Protein AF-A0A527XLN1-F1 (afdb_monomer_lite)

Structure (mmCIF, N/CA/C/O backbone):
data_AF-A0A527XLN1-F1
#
_entry.id   AF-A0A527XLN1-F1
#
loop_
_atom_site.group_PDB
_atom_site.id
_atom_site.type_symbol
_atom_site.label_atom_id
_atom_site.label_alt_id
_atom_site.label_comp_id
_atom_site.label_asym_id
_atom_site.label_entity_id
_atom_site.label_seq_id
_atom_site.pdbx_PDB_ins_code
_atom_site.Cartn_x
_atom_site.Cartn_y
_atom_site.Cartn_z
_atom_site.occupancy
_atom_site.B_iso_or_equiv
_atom_site.auth_seq_id
_atom_site.auth_comp_id
_atom_site.auth_asym_id
_atom_site.auth_atom_id
_atom_site.pdbx_PDB_model_num
ATOM 1 N N . LEU A 1 1 ? 14.201 7.443 -22.803 1.00 75.12 1 LEU A N 1
ATOM 2 C CA . LEU A 1 1 ? 13.267 7.163 -21.684 1.00 75.12 1 LEU A CA 1
ATOM 3 C C . LEU A 1 1 ? 11.999 6.439 -22.146 1.00 75.12 1 LEU A C 1
ATOM 5 O O . LEU A 1 1 ? 11.753 5.348 -21.654 1.00 75.12 1 LEU A O 1
ATOM 9 N N . MET A 1 2 ? 11.243 6.981 -23.111 1.00 87.81 2 MET A N 1
ATOM 10 C CA . MET A 1 2 ? 9.994 6.361 -23.596 1.00 87.81 2 MET A CA 1
ATOM 11 C C . MET A 1 2 ? 10.172 4.927 -24.125 1.00 87.81 2 MET A C 1
ATOM 13 O O . MET A 1 2 ? 9.403 4.051 -23.755 1.00 87.81 2 MET A O 1
ATOM 17 N N . ALA A 1 3 ? 11.227 4.656 -24.903 1.00 89.12 3 ALA A N 1
ATOM 18 C CA . ALA A 1 3 ? 11.498 3.309 -25.419 1.00 89.12 3 ALA A CA 1
ATOM 19 C C . ALA A 1 3 ? 11.715 2.261 -24.306 1.00 89.12 3 ALA A C 1
ATOM 21 O O . ALA A 1 3 ? 11.170 1.167 -24.384 1.00 89.12 3 ALA A O 1
ATOM 22 N N . LEU A 1 4 ? 12.436 2.621 -23.235 1.00 89.69 4 LEU A N 1
ATOM 23 C CA . LEU A 1 4 ? 12.693 1.744 -22.084 1.00 89.69 4 LEU A CA 1
ATOM 24 C C . LEU A 1 4 ? 11.404 1.424 -21.307 1.00 89.69 4 LEU A C 1
ATOM 26 O O . LEU A 1 4 ? 11.219 0.308 -20.826 1.00 89.69 4 LEU A O 1
ATOM 30 N N . LEU A 1 5 ? 10.513 2.410 -21.167 1.00 91.12 5 LEU A N 1
ATOM 31 C CA . LEU A 1 5 ? 9.206 2.207 -20.540 1.00 91.12 5 LEU A CA 1
ATOM 32 C C . LEU A 1 5 ? 8.329 1.286 -21.387 1.00 91.12 5 LEU A C 1
ATOM 34 O O . LEU A 1 5 ? 7.712 0.372 -20.843 1.00 91.12 5 LEU A O 1
ATOM 38 N N . GLU A 1 6 ? 8.313 1.494 -22.702 1.00 92.88 6 GLU A N 1
ATOM 39 C CA . GLU A 1 6 ? 7.501 0.695 -23.617 1.00 92.88 6 GLU A CA 1
ATOM 40 C C . GLU A 1 6 ? 7.995 -0.756 -23.696 1.00 92.88 6 GLU A C 1
ATOM 42 O O . GLU A 1 6 ? 7.192 -1.686 -23.665 1.00 92.88 6 GLU A O 1
ATOM 47 N N . GLU A 1 7 ? 9.312 -0.974 -23.700 1.00 93.88 7 GLU A N 1
ATOM 48 C CA . GLU A 1 7 ? 9.916 -2.307 -23.624 1.00 93.88 7 GLU A CA 1
ATOM 49 C C . GLU A 1 7 ? 9.538 -3.026 -22.321 1.00 93.88 7 GLU A C 1
ATOM 51 O O . GLU A 1 7 ? 9.061 -4.164 -22.348 1.00 93.88 7 GLU A O 1
ATOM 56 N N . ARG A 1 8 ? 9.672 -2.350 -21.170 1.00 92.50 8 ARG A N 1
ATOM 57 C CA . ARG A 1 8 ? 9.264 -2.917 -19.876 1.00 92.50 8 ARG A CA 1
ATOM 58 C C . ARG A 1 8 ? 7.779 -3.244 -19.850 1.00 92.50 8 ARG A C 1
ATOM 60 O O . ARG A 1 8 ? 7.406 -4.312 -19.374 1.00 92.50 8 ARG A O 1
ATOM 67 N N . LYS A 1 9 ? 6.936 -2.354 -20.371 1.00 90.62 9 LYS A N 1
ATOM 68 C CA . LYS A 1 9 ? 5.492 -2.572 -20.454 1.00 90.62 9 LYS A CA 1
ATOM 69 C C . LYS A 1 9 ? 5.172 -3.794 -21.311 1.00 90.62 9 LYS A C 1
ATOM 71 O O . LYS A 1 9 ? 4.413 -4.641 -20.853 1.00 90.62 9 LYS A O 1
ATOM 76 N N . ARG A 1 10 ? 5.793 -3.930 -22.491 1.00 93.31 10 ARG A N 1
ATOM 77 C CA . ARG A 1 10 ? 5.643 -5.109 -23.361 1.00 93.31 10 ARG A CA 1
ATOM 78 C C . ARG A 1 10 ? 6.051 -6.393 -22.651 1.00 93.31 10 ARG A C 1
ATOM 80 O O . ARG A 1 10 ? 5.302 -7.360 -22.708 1.00 93.31 10 ARG A O 1
ATOM 87 N N . ARG A 1 11 ? 7.185 -6.396 -21.944 1.00 95.12 11 ARG A N 1
ATOM 88 C CA . ARG A 1 11 ? 7.648 -7.569 -21.189 1.00 95.12 11 ARG A CA 1
ATOM 89 C C . ARG A 1 11 ? 6.662 -7.968 -20.087 1.00 95.12 11 ARG A C 1
ATOM 91 O O . ARG A 1 11 ? 6.215 -9.106 -20.060 1.00 95.12 11 ARG A O 1
ATOM 98 N N . LEU A 1 12 ? 6.251 -7.021 -19.242 1.00 93.25 12 LEU A N 1
ATOM 99 C CA . LEU A 1 12 ? 5.288 -7.281 -18.160 1.00 93.25 12 LEU A CA 1
ATOM 100 C C . LEU A 1 12 ? 3.905 -7.689 -18.700 1.00 93.25 12 LEU A C 1
ATOM 102 O O . LEU A 1 12 ? 3.190 -8.470 -18.075 1.00 93.25 12 LEU A O 1
ATOM 106 N N . GLN A 1 13 ? 3.523 -7.173 -19.869 1.00 93.12 13 GLN A N 1
ATOM 107 C CA . GLN A 1 13 ? 2.298 -7.570 -20.553 1.00 93.12 13 GLN A CA 1
ATOM 108 C C . GLN A 1 13 ? 2.400 -8.988 -21.127 1.00 93.12 13 GLN A C 1
ATOM 110 O O . GLN A 1 13 ? 1.443 -9.745 -20.997 1.00 93.12 13 GLN A O 1
ATOM 115 N N . ALA A 1 14 ? 3.550 -9.370 -21.691 1.00 94.50 14 ALA A N 1
ATOM 116 C CA . ALA A 1 14 ? 3.819 -10.733 -22.154 1.00 94.50 14 ALA A CA 1
ATOM 117 C C . ALA A 1 14 ? 3.848 -11.749 -20.997 1.00 94.50 14 ALA A C 1
ATOM 119 O O . ALA A 1 14 ? 3.390 -12.873 -21.160 1.00 94.50 14 ALA A O 1
ATOM 120 N N . GLU A 1 15 ? 4.294 -11.337 -19.807 1.00 94.12 15 GLU A N 1
ATOM 121 C CA . GLU A 1 15 ? 4.171 -12.115 -18.563 1.00 94.12 15 GLU A CA 1
ATOM 122 C C . GLU A 1 15 ? 2.711 -12.226 -18.057 1.00 94.12 15 GLU A C 1
ATOM 124 O O . GLU A 1 15 ? 2.447 -12.853 -17.030 1.00 94.12 15 GLU A O 1
ATOM 129 N N . GLY A 1 16 ? 1.742 -11.591 -18.728 1.00 93.19 16 GLY A N 1
ATOM 130 C CA . GLY A 1 16 ? 0.329 -11.616 -18.343 1.00 93.19 16 GLY A CA 1
ATOM 131 C C . GLY A 1 16 ? 0.030 -10.847 -17.052 1.00 93.19 16 GLY A C 1
ATOM 132 O O . GLY A 1 16 ? -1.028 -11.022 -16.443 1.00 93.19 16 GLY A O 1
ATOM 133 N N . LEU A 1 17 ? 0.940 -9.981 -16.587 1.00 90.62 17 LEU A N 1
ATOM 134 C CA . LEU A 1 17 ? 0.765 -9.239 -15.331 1.00 90.62 17 LEU A CA 1
ATOM 135 C C . LEU A 1 17 ? -0.366 -8.207 -15.383 1.00 90.62 17 LEU A C 1
ATOM 137 O O . LEU A 1 17 ? -0.923 -7.846 -14.345 1.00 90.62 17 LEU A O 1
ATOM 141 N N . PHE A 1 18 ? -0.733 -7.769 -16.585 1.00 90.69 18 PHE A N 1
ATOM 142 C CA . PHE A 1 18 ? -1.796 -6.791 -16.817 1.00 90.69 18 PHE A CA 1
ATOM 143 C C . PHE A 1 18 ? -3.087 -7.396 -17.369 1.00 90.69 18 PHE A C 1
ATOM 145 O O . PHE A 1 18 ? -3.997 -6.647 -17.719 1.00 90.69 18 PHE A O 1
ATOM 152 N N . ASP A 1 19 ? -3.180 -8.724 -17.441 1.00 93.50 19 ASP A N 1
ATOM 153 C CA . ASP A 1 19 ? -4.362 -9.396 -17.968 1.00 93.50 19 ASP A CA 1
ATOM 154 C C . ASP A 1 19 ? -5.607 -9.068 -17.121 1.00 93.50 19 ASP A C 1
ATOM 156 O O . ASP A 1 19 ? -5.596 -9.158 -15.886 1.00 93.50 19 ASP A O 1
ATOM 160 N N . ALA A 1 20 ? -6.691 -8.666 -17.788 1.00 91.75 20 ALA A N 1
ATOM 161 C CA . ALA A 1 20 ? -7.947 -8.314 -17.139 1.00 91.75 20 ALA A CA 1
ATOM 162 C C . ALA A 1 20 ? -8.570 -9.504 -16.388 1.00 91.75 20 ALA A C 1
ATOM 164 O O . ALA A 1 20 ? -9.195 -9.295 -15.350 1.00 91.75 20 ALA A O 1
ATOM 165 N N . SER A 1 21 ? -8.339 -10.741 -16.843 1.00 93.19 21 SER A N 1
ATOM 166 C CA . SER A 1 21 ? -8.789 -11.969 -16.172 1.00 93.19 21 SER A CA 1
ATOM 167 C C . SER A 1 21 ? -8.210 -12.137 -14.764 1.00 93.19 21 SER A C 1
ATOM 169 O O . SER A 1 21 ? -8.823 -12.786 -13.918 1.00 93.19 21 SER A O 1
ATOM 171 N N . ARG A 1 22 ? -7.062 -11.512 -14.464 1.00 90.81 22 ARG A N 1
ATOM 172 C CA . ARG A 1 22 ? -6.446 -11.539 -13.127 1.00 90.81 22 ARG A CA 1
ATOM 173 C C . ARG A 1 22 ? -7.052 -10.520 -12.166 1.00 90.81 22 ARG A C 1
ATOM 175 O O . ARG A 1 22 ? -6.745 -10.540 -10.971 1.00 90.81 22 ARG A O 1
ATOM 182 N N . LYS A 1 23 ? -7.880 -9.594 -12.658 1.00 90.94 23 LYS A N 1
ATOM 183 C CA . LYS A 1 23 ? -8.542 -8.598 -11.814 1.00 90.94 23 LYS A CA 1
ATOM 184 C C . LYS A 1 23 ? -9.665 -9.265 -11.029 1.00 90.94 23 LYS A C 1
ATOM 186 O O . LYS A 1 23 ? -10.535 -9.930 -11.578 1.00 90.94 23 LYS A O 1
ATOM 191 N N . ARG A 1 24 ? -9.666 -9.040 -9.718 1.00 90.19 24 ARG A N 1
ATOM 192 C CA . ARG A 1 24 ? -10.738 -9.476 -8.820 1.00 90.19 24 ARG A CA 1
ATOM 193 C C . ARG A 1 24 ? -11.749 -8.344 -8.678 1.00 90.19 24 ARG A C 1
ATOM 195 O O . ARG A 1 24 ? -11.354 -7.184 -8.552 1.00 90.19 24 ARG A O 1
ATOM 202 N N . ARG A 1 25 ? -13.046 -8.670 -8.686 1.00 90.94 25 ARG A N 1
ATOM 203 C CA . ARG A 1 25 ? -14.094 -7.686 -8.375 1.00 90.94 25 ARG A CA 1
ATOM 204 C C . ARG A 1 25 ? -13.892 -7.184 -6.950 1.00 90.94 25 ARG A C 1
ATOM 206 O O . ARG A 1 25 ? -13.696 -7.979 -6.033 1.00 90.94 25 ARG A O 1
ATOM 213 N N . LEU A 1 26 ? -13.940 -5.869 -6.787 1.00 87.81 26 LEU A N 1
ATOM 214 C CA . LEU A 1 26 ? -13.915 -5.254 -5.469 1.00 87.81 26 LEU A CA 1
ATOM 215 C C . LEU A 1 26 ? -15.247 -5.517 -4.750 1.00 87.81 26 LEU A C 1
ATOM 217 O O . LEU A 1 26 ? -16.285 -5.621 -5.417 1.00 87.81 26 LEU A O 1
ATOM 221 N N . PRO A 1 27 ? -15.235 -5.627 -3.410 1.00 88.31 27 PRO A N 1
ATOM 222 C CA . PRO A 1 27 ? -16.469 -5.671 -2.642 1.00 88.31 27 PRO A CA 1
ATOM 223 C C . PRO A 1 27 ? -17.276 -4.395 -2.896 1.00 88.31 27 PRO A C 1
ATOM 225 O O . PRO A 1 27 ? -16.709 -3.313 -3.034 1.00 88.31 27 PRO A O 1
ATOM 228 N N . PHE A 1 28 ? -18.603 -4.527 -2.936 1.00 88.19 28 PHE A N 1
ATOM 229 C CA . PHE A 1 28 ? -19.505 -3.395 -3.166 1.00 88.19 28 PHE A CA 1
ATOM 230 C C . PHE A 1 28 ? -19.323 -2.290 -2.117 1.00 88.19 28 PHE A C 1
ATOM 232 O O . PHE A 1 28 ? -19.325 -1.111 -2.455 1.00 88.19 28 PHE A O 1
ATOM 239 N N . MET A 1 29 ? -19.120 -2.680 -0.854 1.00 87.88 29 MET A N 1
ATOM 240 C CA . MET A 1 29 ? -18.943 -1.757 0.261 1.00 87.88 29 MET A CA 1
ATOM 241 C C . MET A 1 29 ? -17.819 -2.254 1.181 1.00 87.88 29 MET A C 1
ATOM 243 O O . MET A 1 29 ? -18.049 -3.142 2.008 1.00 87.88 29 MET A O 1
ATOM 247 N N . PRO A 1 30 ? -16.582 -1.751 1.021 1.00 88.19 30 PRO A N 1
ATOM 248 C CA . PRO A 1 30 ? -15.486 -2.114 1.909 1.00 88.19 30 PRO A CA 1
ATOM 249 C C . PRO A 1 30 ? -15.727 -1.526 3.303 1.00 88.19 30 PRO A C 1
ATOM 251 O O . PRO A 1 30 ? -16.136 -0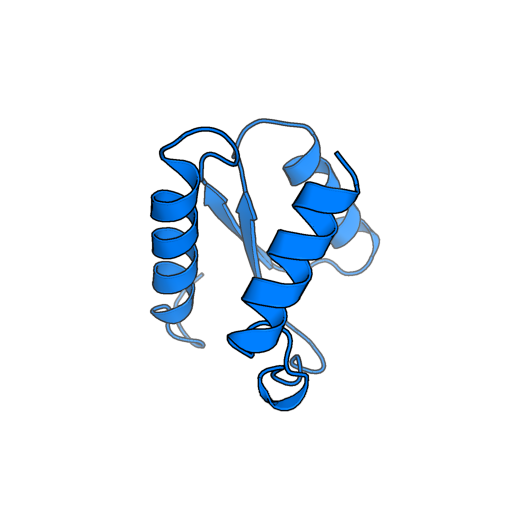.377 3.428 1.00 88.19 30 PRO A O 1
ATOM 254 N N . LYS A 1 31 ? -15.453 -2.306 4.353 1.00 87.88 31 LYS A N 1
ATOM 255 C CA . LYS A 1 31 ? -15.477 -1.829 5.752 1.00 87.88 31 LYS A CA 1
ATOM 256 C C . LYS A 1 31 ? -14.109 -1.330 6.223 1.00 87.88 31 LYS A C 1
ATOM 258 O O . LYS A 1 31 ? -14.020 -0.518 7.139 1.00 87.88 31 LYS A O 1
ATOM 263 N N . VAL A 1 32 ? -13.052 -1.835 5.590 1.00 90.38 32 VAL A N 1
ATOM 264 C CA . VAL A 1 32 ? -11.654 -1.608 5.955 1.00 90.38 32 VAL A CA 1
ATOM 265 C C . VAL A 1 32 ? -10.842 -1.437 4.682 1.00 90.38 32 VAL A C 1
ATOM 267 O O . VAL A 1 32 ? -11.069 -2.150 3.701 1.00 90.38 32 VAL A O 1
ATOM 270 N N . ILE A 1 33 ? -9.893 -0.506 4.699 1.00 91.31 33 ILE A N 1
ATOM 271 C CA . ILE A 1 33 ? -8.935 -0.290 3.615 1.00 91.31 33 ILE A CA 1
ATOM 272 C C . ILE A 1 33 ? -7.525 -0.508 4.166 1.00 91.31 33 ILE A C 1
ATOM 274 O O . ILE A 1 33 ? -7.095 0.189 5.081 1.00 91.31 33 ILE A O 1
ATOM 278 N N . GLY A 1 34 ? -6.799 -1.467 3.592 1.00 92.75 34 GLY A N 1
ATOM 279 C CA . GLY A 1 34 ? -5.368 -1.647 3.832 1.00 92.75 34 GLY A CA 1
ATOM 280 C C . GLY A 1 34 ? -4.546 -0.732 2.925 1.00 92.75 34 GLY A C 1
ATOM 281 O O . GLY A 1 34 ? -4.767 -0.691 1.714 1.00 92.75 34 GLY A O 1
ATOM 282 N N . VAL A 1 35 ? -3.596 0.001 3.498 1.00 94.12 35 VAL A N 1
ATOM 283 C CA . VAL A 1 35 ? -2.729 0.947 2.791 1.00 94.12 35 VAL A CA 1
ATOM 284 C C . VAL A 1 35 ? -1.273 0.576 3.042 1.00 94.12 35 VAL A C 1
ATOM 286 O O . VAL A 1 35 ? -0.786 0.641 4.167 1.00 94.12 35 VAL A O 1
ATOM 289 N N . VAL A 1 36 ? -0.563 0.216 1.974 1.00 94.94 36 VAL A N 1
ATOM 290 C CA . VAL A 1 36 ? 0.888 -0.009 1.981 1.00 94.94 36 VAL A CA 1
ATOM 291 C C . VAL A 1 36 ? 1.563 1.275 1.503 1.00 94.94 36 VAL A C 1
ATOM 293 O O . VAL A 1 36 ? 1.437 1.640 0.335 1.00 94.94 36 VAL A O 1
ATOM 296 N N . THR A 1 37 ? 2.234 2.000 2.395 1.00 93.56 37 THR A N 1
ATOM 297 C CA . THR A 1 37 ? 2.863 3.292 2.064 1.00 93.56 37 THR A CA 1
ATOM 298 C C . THR A 1 37 ? 3.961 3.651 3.061 1.00 93.56 37 THR A C 1
ATOM 300 O O . THR A 1 37 ? 4.068 3.045 4.123 1.00 93.56 37 THR A O 1
ATOM 303 N N . SER A 1 38 ? 4.757 4.675 2.751 1.00 90.06 38 SER A N 1
ATOM 304 C CA . SER A 1 38 ? 5.630 5.304 3.743 1.00 90.06 38 SER A CA 1
ATOM 305 C C . SER A 1 38 ? 4.799 5.918 4.879 1.00 90.06 38 SER A C 1
ATOM 307 O O . SER A 1 38 ? 3.821 6.618 4.588 1.00 90.06 38 SER A O 1
ATOM 309 N N . PRO A 1 39 ? 5.186 5.723 6.156 1.00 79.56 39 PRO A N 1
ATOM 310 C CA . PRO A 1 39 ? 4.532 6.379 7.289 1.00 79.56 39 PRO A CA 1
ATOM 311 C C . PRO A 1 39 ? 4.821 7.887 7.334 1.00 79.56 39 PRO A C 1
ATOM 313 O O . PRO A 1 39 ? 4.141 8.634 8.034 1.00 79.56 39 PRO A O 1
ATOM 316 N N . THR A 1 40 ? 5.832 8.347 6.594 1.00 77.69 40 THR A N 1
ATOM 317 C CA . THR A 1 40 ? 6.225 9.752 6.511 1.00 77.69 40 THR A CA 1
ATOM 318 C C . THR A 1 40 ? 5.788 10.349 5.174 1.00 77.69 40 THR A C 1
ATOM 320 O O . THR A 1 40 ? 6.013 9.763 4.113 1.00 77.69 40 THR A O 1
ATOM 323 N N . GLY A 1 41 ? 5.161 11.529 5.221 1.00 73.50 41 GLY A N 1
ATOM 324 C CA . GLY A 1 41 ? 4.827 12.326 4.035 1.00 73.50 41 GLY A CA 1
ATOM 325 C C . GLY A 1 41 ? 3.378 12.815 3.970 1.00 73.50 41 GLY A C 1
ATOM 326 O O . GLY A 1 41 ? 2.534 12.461 4.794 1.00 73.50 41 GLY A O 1
ATOM 327 N N . SER A 1 42 ? 3.096 13.650 2.967 1.00 83.19 42 SER A N 1
ATOM 328 C CA . SER A 1 42 ? 1.753 14.175 2.685 1.00 83.19 42 SER A CA 1
ATOM 329 C C . SER A 1 42 ? 0.802 13.095 2.178 1.00 83.19 42 SER A C 1
ATOM 331 O O . SER A 1 42 ? -0.365 13.118 2.532 1.00 83.19 42 SER A O 1
ATOM 333 N N . VAL A 1 43 ? 1.297 12.097 1.441 1.00 87.56 43 VAL A N 1
ATOM 334 C CA . VAL A 1 43 ? 0.450 11.104 0.758 1.00 87.56 43 VAL A CA 1
ATOM 335 C C . VAL A 1 43 ? -0.462 10.342 1.721 1.00 87.56 43 VAL A C 1
ATOM 337 O O . VAL A 1 43 ? -1.659 10.240 1.469 1.00 87.56 43 VAL A O 1
ATOM 340 N N . ILE A 1 44 ? 0.058 9.834 2.844 1.00 89.12 44 ILE A N 1
ATOM 341 C CA . ILE A 1 44 ? -0.787 9.125 3.818 1.00 89.12 44 ILE A CA 1
ATOM 342 C C . ILE A 1 44 ? -1.806 10.063 4.470 1.00 89.12 44 ILE A C 1
ATOM 344 O O . ILE A 1 44 ? -2.953 9.673 4.684 1.00 89.12 44 ILE A O 1
ATOM 348 N N . ARG A 1 45 ? -1.429 11.325 4.713 1.00 89.25 45 ARG A N 1
ATOM 349 C CA . ARG A 1 45 ? -2.359 12.342 5.213 1.00 89.25 45 ARG A CA 1
ATOM 350 C C . ARG A 1 45 ? -3.445 12.610 4.178 1.00 89.25 45 ARG A C 1
ATOM 352 O O . ARG A 1 45 ? -4.608 12.623 4.553 1.00 89.25 45 ARG A O 1
ATOM 359 N N . ASP A 1 46 ? -3.100 12.754 2.906 1.00 90.88 46 ASP A N 1
ATOM 360 C CA . ASP A 1 46 ? -4.053 12.995 1.823 1.00 90.88 46 ASP A CA 1
ATOM 361 C C . ASP A 1 46 ? -5.028 11.825 1.666 1.00 90.88 46 ASP A C 1
ATOM 363 O O . ASP A 1 46 ? -6.226 12.043 1.493 1.00 90.88 46 ASP A O 1
ATOM 367 N N . ILE A 1 47 ? -4.541 10.584 1.781 1.00 91.00 47 ILE A N 1
ATOM 368 C CA . ILE A 1 47 ? -5.381 9.379 1.785 1.00 91.00 47 ILE A CA 1
ATOM 369 C C . ILE A 1 47 ? -6.375 9.436 2.949 1.00 91.00 47 ILE A C 1
ATOM 371 O O . ILE A 1 47 ? -7.580 9.320 2.724 1.00 91.00 47 ILE A O 1
ATOM 375 N N . ILE A 1 48 ? -5.893 9.668 4.174 1.00 90.12 48 ILE A N 1
ATOM 376 C CA . ILE A 1 48 ? -6.742 9.724 5.372 1.00 90.12 48 ILE A CA 1
ATOM 377 C C . ILE A 1 48 ? -7.771 10.856 5.259 1.00 90.12 48 ILE A C 1
ATOM 379 O O . ILE A 1 48 ? -8.952 10.628 5.515 1.00 90.12 48 ILE A O 1
ATOM 383 N N . HIS A 1 49 ? -7.360 12.055 4.834 1.00 92.50 49 HIS A N 1
ATOM 384 C CA . HIS A 1 49 ? -8.264 13.196 4.669 1.00 92.50 49 HIS A CA 1
ATOM 385 C C . HIS A 1 49 ? -9.335 12.915 3.611 1.00 92.50 49 HIS A C 1
ATOM 387 O O . HIS A 1 49 ? -10.510 13.152 3.872 1.00 92.50 49 HIS A O 1
ATOM 393 N N . ARG A 1 50 ? -8.970 12.352 2.450 1.00 93.38 50 ARG A N 1
ATOM 394 C CA . ARG A 1 50 ? -9.934 12.027 1.384 1.00 93.38 50 ARG A CA 1
ATOM 395 C C . ARG A 1 50 ? -10.916 10.934 1.788 1.00 93.38 50 ARG A C 1
ATOM 397 O O . ARG A 1 50 ? -12.087 11.026 1.433 1.00 93.38 50 ARG A O 1
ATOM 404 N N . ILE A 1 51 ? -10.454 9.905 2.501 1.00 92.31 51 ILE A N 1
ATOM 405 C CA . ILE A 1 51 ? -11.335 8.849 3.019 1.00 92.31 51 ILE A CA 1
ATOM 406 C C . ILE A 1 51 ? -12.302 9.454 4.037 1.00 92.31 51 ILE A C 1
ATOM 408 O O . ILE A 1 51 ? -13.505 9.266 3.909 1.00 92.31 51 ILE A O 1
ATOM 412 N N . LYS A 1 52 ? -11.799 10.249 4.988 1.00 91.56 52 LYS A N 1
ATOM 413 C CA . LYS A 1 52 ? -12.627 10.917 6.000 1.00 91.56 52 LYS A CA 1
ATOM 414 C C . LYS A 1 52 ? -13.670 11.861 5.392 1.00 91.56 52 LYS A C 1
ATOM 416 O O . LYS A 1 52 ? -14.778 11.928 5.903 1.00 91.56 52 LYS A O 1
ATOM 421 N N . ASP A 1 53 ? -13.324 12.580 4.330 1.00 95.38 53 ASP A N 1
ATOM 422 C CA . ASP A 1 53 ? -14.218 13.549 3.687 1.00 95.38 53 ASP A CA 1
ATOM 423 C C . ASP A 1 53 ? -15.304 12.879 2.827 1.00 95.38 53 ASP A C 1
ATOM 425 O O . ASP A 1 53 ? -16.458 13.293 2.834 1.00 95.38 53 ASP A O 1
ATOM 429 N N . ARG A 1 54 ? -14.958 11.805 2.104 1.00 91.12 54 ARG A N 1
ATOM 430 C CA . ARG A 1 54 ? -15.891 11.146 1.175 1.00 91.12 54 ARG A CA 1
ATOM 431 C C . ARG A 1 54 ? -16.724 10.054 1.826 1.00 91.12 54 ARG A C 1
ATOM 433 O O . ARG A 1 54 ? -17.934 10.002 1.632 1.00 91.12 54 ARG A O 1
ATOM 440 N N . PHE A 1 55 ? -16.062 9.128 2.512 1.00 89.50 55 PHE A N 1
ATOM 441 C CA . PHE A 1 55 ? -16.705 7.974 3.124 1.00 89.50 55 PHE A CA 1
ATOM 442 C C . PHE A 1 55 ? -15.812 7.429 4.249 1.00 89.50 55 PHE A C 1
ATOM 444 O O . PHE A 1 55 ? -14.907 6.631 3.975 1.00 89.50 55 PHE A O 1
ATOM 451 N N . PRO A 1 56 ? -16.018 7.889 5.500 1.00 90.81 56 PRO A N 1
ATOM 452 C CA . PRO A 1 56 ? -15.196 7.489 6.634 1.00 90.81 56 PRO A CA 1
ATOM 453 C C . PRO A 1 56 ? -15.172 5.969 6.801 1.00 90.81 56 PRO A C 1
ATOM 455 O O . PRO A 1 56 ? -16.192 5.343 7.083 1.00 90.81 56 PRO A O 1
ATOM 458 N N . LEU A 1 57 ? -13.989 5.382 6.643 1.00 91.38 57 LEU A N 1
ATOM 459 C CA . LEU A 1 57 ? -13.740 3.952 6.789 1.00 91.38 57 LEU A CA 1
ATOM 460 C C . LEU A 1 57 ? -12.512 3.712 7.653 1.00 91.38 57 LEU A C 1
ATOM 462 O O . LEU A 1 57 ? -11.639 4.576 7.762 1.00 91.38 57 LEU A O 1
ATOM 466 N N . HIS A 1 58 ? -12.431 2.516 8.235 1.00 91.62 58 HIS A N 1
ATOM 467 C CA . HIS A 1 58 ? -11.244 2.114 8.971 1.00 91.62 58 HIS A CA 1
ATOM 468 C C . HIS A 1 58 ? -10.066 1.917 8.008 1.00 91.62 58 HIS A C 1
ATOM 470 O O . HIS A 1 58 ? -10.203 1.267 6.967 1.00 91.62 58 HIS A O 1
ATOM 476 N N . VAL A 1 59 ? -8.904 2.468 8.358 1.00 92.06 59 VAL A N 1
ATOM 477 C CA . VAL A 1 59 ? -7.690 2.405 7.540 1.00 92.06 59 VAL A CA 1
ATOM 478 C C . VAL A 1 59 ? -6.589 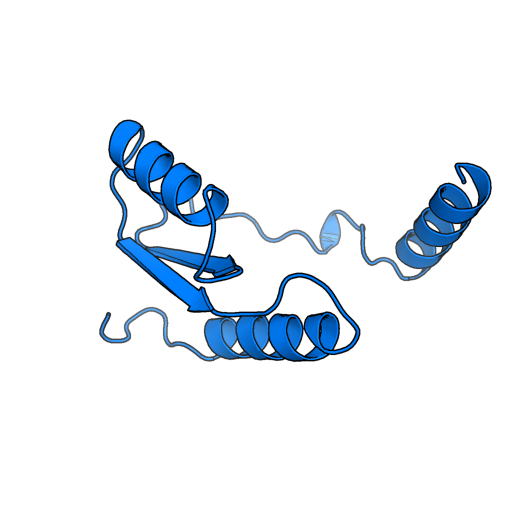1.706 8.321 1.00 92.06 59 VAL A C 1
ATOM 480 O O . VAL A 1 59 ? -6.150 2.203 9.353 1.00 92.06 59 VAL A O 1
ATOM 483 N N . LEU A 1 60 ? -6.110 0.586 7.784 1.00 92.44 60 LEU A N 1
ATOM 484 C CA . LEU A 1 60 ? -4.937 -0.118 8.288 1.00 92.44 60 LEU A CA 1
ATOM 485 C C . LEU A 1 60 ? -3.717 0.304 7.480 1.00 92.44 60 LEU A C 1
ATOM 487 O O . LEU A 1 60 ? -3.712 0.171 6.257 1.00 92.44 60 LEU A O 1
ATOM 491 N N . VAL A 1 61 ? -2.675 0.795 8.145 1.00 92.38 61 VAL A N 1
ATOM 492 C CA . VAL A 1 61 ? -1.446 1.233 7.474 1.00 92.38 61 VAL A CA 1
ATOM 493 C C . VAL A 1 61 ? -0.334 0.228 7.730 1.00 92.38 61 VAL A C 1
ATOM 495 O O . VAL A 1 61 ? 0.049 0.005 8.875 1.00 92.38 61 VAL A O 1
ATOM 498 N N . TRP A 1 62 ? 0.222 -0.329 6.655 1.00 94.44 62 TRP A N 1
ATOM 499 C CA . TRP A 1 62 ? 1.454 -1.109 6.703 1.00 94.44 62 TRP A CA 1
ATOM 500 C C . TRP A 1 62 ? 2.619 -0.240 6.208 1.00 94.44 62 TRP A C 1
ATOM 502 O O . TRP A 1 62 ? 2.696 0.052 5.008 1.00 94.44 62 TRP A O 1
ATOM 512 N N . PRO A 1 63 ? 3.520 0.207 7.101 1.00 93.31 63 PRO A N 1
ATOM 513 C CA . PRO A 1 63 ? 4.600 1.107 6.729 1.00 93.31 63 PRO A CA 1
ATOM 514 C C . PRO A 1 63 ? 5.664 0.382 5.898 1.00 93.31 63 PRO A C 1
ATOM 516 O O . PRO A 1 63 ? 6.187 -0.650 6.317 1.00 93.31 63 PRO A O 1
ATOM 519 N N . VAL A 1 64 ? 6.014 0.939 4.738 1.00 94.56 64 VAL A N 1
ATOM 520 C CA . VAL A 1 64 ? 7.099 0.441 3.873 1.00 94.56 64 VAL A CA 1
ATOM 521 C C . VAL A 1 64 ? 7.882 1.587 3.244 1.00 94.56 64 VAL A C 1
ATOM 523 O O . VAL A 1 64 ? 7.368 2.693 3.064 1.00 94.56 64 VAL A O 1
ATOM 526 N N . ARG A 1 65 ? 9.116 1.321 2.819 1.00 92.19 65 ARG A N 1
ATOM 527 C CA . ARG A 1 65 ? 9.868 2.237 1.957 1.00 92.19 65 ARG A CA 1
ATOM 528 C C . ARG A 1 65 ? 9.348 2.153 0.531 1.00 92.19 65 ARG A C 1
ATOM 530 O O . ARG A 1 65 ? 9.379 1.097 -0.096 1.00 92.19 65 ARG A O 1
ATOM 537 N N . VAL A 1 66 ? 8.943 3.293 -0.018 1.00 90.31 66 VAL A N 1
ATOM 538 C CA . VAL A 1 66 ? 8.392 3.402 -1.382 1.00 90.31 66 VAL A CA 1
ATOM 539 C C . VAL A 1 66 ? 9.451 3.677 -2.458 1.00 90.31 66 VAL A C 1
ATOM 541 O O . VAL A 1 66 ? 9.121 3.763 -3.636 1.00 90.31 66 VAL A O 1
ATOM 544 N N . GLN A 1 67 ? 10.719 3.812 -2.059 1.00 90.88 67 GLN A N 1
ATOM 545 C CA . GLN A 1 67 ? 11.857 4.009 -2.953 1.00 90.88 67 GLN A CA 1
ATOM 546 C C . GLN A 1 67 ? 13.127 3.329 -2.423 1.00 90.88 67 GLN A C 1
ATOM 548 O O . GLN A 1 67 ? 13.303 3.165 -1.213 1.00 90.88 67 GLN A O 1
ATOM 553 N N . GLY A 1 68 ? 14.033 3.005 -3.346 1.00 93.31 68 GLY A N 1
ATOM 554 C CA . GLY A 1 68 ? 15.299 2.333 -3.064 1.00 93.31 68 GLY A CA 1
ATOM 555 C C . GLY A 1 68 ? 15.243 0.819 -3.277 1.00 93.31 68 GLY A C 1
ATOM 556 O O . GLY A 1 68 ? 14.204 0.233 -3.573 1.00 93.31 68 GLY A O 1
ATOM 557 N N . GLU A 1 69 ? 16.393 0.170 -3.122 1.00 94.00 69 GLU A N 1
ATOM 558 C CA . GLU A 1 69 ? 16.591 -1.248 -3.465 1.00 94.00 69 GLU A CA 1
ATOM 559 C C . GLU A 1 69 ? 15.749 -2.209 -2.610 1.00 94.00 69 GLU A C 1
ATOM 561 O O . GLU A 1 69 ? 15.393 -3.305 -3.037 1.00 94.00 69 GLU A O 1
ATOM 566 N N . THR A 1 70 ? 15.378 -1.782 -1.403 1.00 93.75 70 THR A N 1
ATOM 567 C CA . THR A 1 70 ? 14.609 -2.597 -0.447 1.00 93.75 70 THR A CA 1
ATOM 568 C C . THR A 1 70 ? 13.098 -2.571 -0.689 1.00 93.75 70 THR A C 1
ATOM 570 O O . THR A 1 70 ? 12.392 -3.448 -0.187 1.00 93.75 70 THR A O 1
ATOM 573 N N . THR A 1 71 ? 12.597 -1.638 -1.507 1.00 94.94 71 THR A N 1
ATOM 574 C CA . THR A 1 71 ? 11.159 -1.418 -1.728 1.00 94.94 71 THR A CA 1
ATOM 575 C C . THR A 1 71 ? 10.433 -2.653 -2.227 1.00 94.94 71 THR A C 1
ATOM 577 O O . THR A 1 71 ? 9.391 -3.003 -1.683 1.00 94.94 71 THR A O 1
ATOM 580 N N . ALA A 1 72 ? 10.977 -3.348 -3.229 1.00 94.94 72 ALA A N 1
ATOM 581 C CA . ALA A 1 72 ? 10.302 -4.508 -3.807 1.00 94.94 72 ALA A CA 1
ATOM 582 C C . ALA A 1 72 ? 10.039 -5.593 -2.751 1.00 94.94 72 ALA A C 1
ATOM 584 O O . ALA A 1 72 ? 8.942 -6.150 -2.684 1.00 94.94 72 ALA A O 1
ATOM 585 N N . ARG A 1 73 ? 11.022 -5.845 -1.878 1.00 96.81 73 ARG A N 1
ATOM 586 C CA . ARG A 1 73 ? 10.912 -6.839 -0.807 1.00 96.81 73 ARG A CA 1
ATOM 587 C C . ARG A 1 73 ? 9.926 -6.399 0.272 1.00 96.81 73 ARG A C 1
ATOM 589 O O . ARG A 1 73 ? 9.085 -7.196 0.674 1.00 96.81 73 ARG A O 1
ATOM 596 N N . GLU A 1 74 ? 10.009 -5.147 0.717 1.00 96.31 74 GLU A N 1
ATOM 597 C CA . GLU A 1 74 ? 9.125 -4.613 1.762 1.00 96.31 74 GLU A CA 1
ATOM 598 C C . GLU A 1 74 ? 7.661 -4.556 1.311 1.00 96.31 74 GLU A C 1
ATOM 600 O O . GLU A 1 74 ? 6.779 -5.019 2.031 1.00 96.31 74 GLU A O 1
ATOM 605 N N . VAL A 1 75 ? 7.3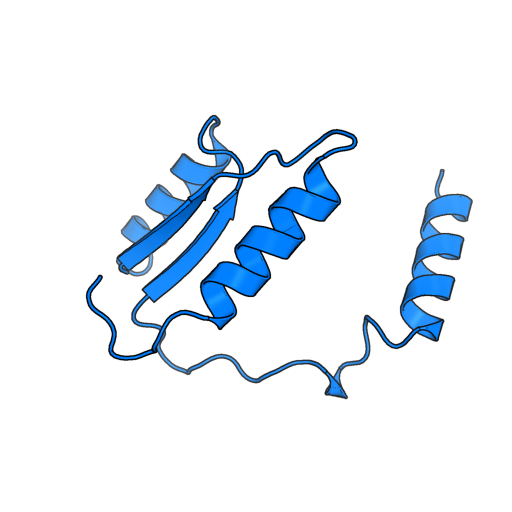97 -4.071 0.093 1.00 96.19 75 VAL A N 1
ATOM 606 C CA . VAL A 1 75 ? 6.042 -4.029 -0.479 1.00 96.19 75 VAL A CA 1
ATOM 607 C C . VAL A 1 75 ? 5.477 -5.438 -0.637 1.00 96.19 75 VAL A C 1
ATOM 609 O O . VAL A 1 75 ? 4.329 -5.679 -0.270 1.00 96.19 75 VAL A O 1
ATOM 612 N N . THR A 1 76 ? 6.276 -6.388 -1.132 1.00 96.75 76 THR A N 1
ATOM 613 C CA . THR A 1 76 ? 5.839 -7.786 -1.275 1.00 96.75 76 THR A CA 1
ATOM 614 C C . THR A 1 76 ? 5.489 -8.397 0.082 1.00 96.75 76 THR A C 1
ATOM 616 O O . THR A 1 76 ? 4.445 -9.034 0.217 1.00 96.75 76 THR A O 1
ATOM 619 N N . ALA A 1 77 ? 6.317 -8.164 1.105 1.00 97.56 77 ALA A N 1
ATOM 620 C CA . ALA A 1 77 ? 6.049 -8.632 2.461 1.00 97.56 77 ALA A CA 1
ATOM 621 C C . ALA A 1 77 ? 4.758 -8.025 3.034 1.00 97.56 77 ALA A C 1
ATOM 623 O O . ALA A 1 77 ? 3.960 -8.753 3.614 1.00 97.56 77 ALA A O 1
ATOM 624 N N . ALA A 1 78 ? 4.513 -6.731 2.815 1.00 96.88 78 ALA A N 1
ATOM 625 C CA . ALA A 1 78 ? 3.29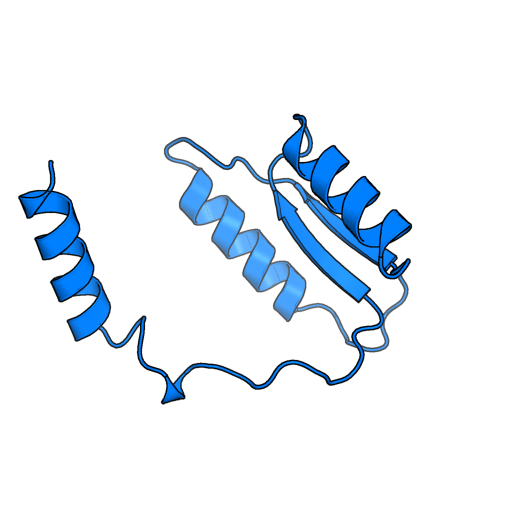7 -6.062 3.271 1.00 96.88 78 ALA A CA 1
ATOM 626 C C . ALA A 1 78 ? 2.031 -6.590 2.575 1.00 96.88 78 ALA A C 1
ATOM 628 O O . ALA A 1 78 ? 1.021 -6.841 3.229 1.00 96.88 78 ALA A O 1
ATOM 629 N N . VAL A 1 79 ? 2.083 -6.815 1.256 1.00 95.44 79 VAL A N 1
ATOM 630 C CA . VAL A 1 79 ? 0.965 -7.416 0.506 1.00 95.44 79 VAL A CA 1
ATOM 631 C C . VAL A 1 79 ? 0.673 -8.830 1.007 1.00 95.44 79 VAL A C 1
ATOM 633 O O . VAL A 1 79 ? -0.485 -9.170 1.247 1.00 95.44 79 VAL A O 1
ATOM 636 N N . ASN A 1 80 ? 1.709 -9.646 1.210 1.00 96.81 80 ASN A N 1
ATOM 637 C CA . ASN A 1 80 ? 1.550 -10.990 1.767 1.00 96.81 80 ASN A CA 1
ATOM 638 C C . ASN A 1 80 ? 1.005 -10.952 3.199 1.00 96.81 80 ASN A C 1
ATOM 640 O O . ASN A 1 80 ? 0.146 -11.758 3.540 1.00 96.81 80 ASN A O 1
ATOM 644 N N . GLY A 1 81 ? 1.455 -9.990 4.005 1.00 95.94 81 GLY A N 1
ATOM 645 C CA . GLY A 1 81 ? 0.957 -9.753 5.353 1.00 95.94 81 GLY A CA 1
ATOM 646 C C . GLY A 1 81 ? -0.539 -9.450 5.374 1.00 95.94 81 GLY A C 1
ATOM 647 O O . GLY A 1 81 ? -1.276 -10.115 6.093 1.00 95.94 81 GLY A O 1
ATOM 648 N N . PHE A 1 82 ? -1.014 -8.528 4.529 1.00 94.56 82 PHE A N 1
ATOM 649 C CA . PHE A 1 82 ? -2.450 -8.262 4.388 1.00 94.56 82 PHE A CA 1
ATOM 650 C C . PHE A 1 82 ? -3.237 -9.490 3.919 1.00 94.56 82 PHE A C 1
ATOM 652 O O . PHE A 1 82 ? -4.319 -9.749 4.436 1.00 94.56 82 PHE A O 1
ATOM 659 N N . ASN A 1 83 ? -2.698 -10.267 2.975 1.00 92.38 83 ASN A N 1
ATOM 660 C CA . ASN A 1 83 ? -3.351 -11.492 2.499 1.00 92.38 83 ASN A CA 1
ATOM 661 C C . ASN A 1 83 ? -3.451 -12.587 3.575 1.00 92.38 83 ASN A C 1
ATOM 663 O O . ASN A 1 83 ? -4.282 -13.482 3.435 1.00 92.38 83 ASN A O 1
ATOM 667 N N . ALA A 1 84 ? -2.609 -12.535 4.611 1.00 93.94 84 ALA A N 1
ATOM 668 C CA . ALA A 1 84 ? -2.617 -13.480 5.724 1.00 93.94 84 ALA A CA 1
ATOM 669 C C . ALA A 1 84 ? -3.575 -13.080 6.861 1.00 93.94 84 ALA A C 1
ATOM 671 O O . ALA A 1 84 ? -3.819 -13.891 7.753 1.00 93.94 84 ALA A O 1
ATOM 672 N N . LEU A 1 85 ? -4.116 -11.856 6.849 1.00 90.50 85 LEU A N 1
ATOM 673 C CA . LEU A 1 85 ? -5.106 -11.431 7.837 1.00 90.50 85 LEU A CA 1
ATOM 674 C C . LEU A 1 85 ? -6.434 -12.158 7.614 1.00 90.50 85 LEU A C 1
ATOM 676 O O . LEU A 1 85 ? -6.886 -12.341 6.480 1.00 90.50 85 LEU A O 1
ATOM 680 N N . THR A 1 86 ? -7.088 -12.538 8.708 1.00 86.75 86 THR A N 1
ATOM 681 C CA . THR A 1 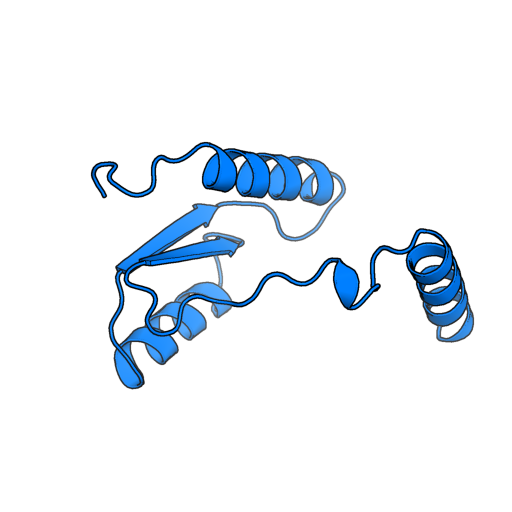86 ? -8.450 -13.066 8.650 1.00 86.75 86 THR A CA 1
ATOM 682 C C . THR A 1 86 ? -9.443 -11.921 8.458 1.00 86.75 86 THR A C 1
ATOM 684 O O . THR A 1 86 ? -9.261 -10.814 8.963 1.00 86.75 86 THR A O 1
ATOM 687 N N . TRP A 1 87 ? -10.505 -12.172 7.693 1.00 77.12 87 TRP A N 1
ATOM 688 C CA . TRP A 1 87 ? -11.499 -11.148 7.341 1.00 77.12 87 TRP A CA 1
ATOM 689 C C . TRP A 1 87 ? -12.383 -10.725 8.523 1.00 77.12 87 TRP A C 1
ATOM 691 O O . TRP A 1 87 ? -12.987 -9.655 8.493 1.00 77.12 87 TRP A O 1
ATOM 701 N N . ASP A 1 88 ? -12.464 -11.577 9.537 1.00 78.75 88 ASP A N 1
ATOM 702 C CA . ASP A 1 88 ? -13.204 -11.443 10.790 1.00 78.75 88 ASP A CA 1
ATOM 703 C C . ASP A 1 88 ? -12.279 -11.217 12.000 1.00 78.75 88 ASP A C 1
ATOM 705 O O . ASP A 1 88 ? -12.725 -11.269 13.145 1.00 78.75 88 ASP A O 1
ATOM 709 N N . GLY A 1 89 ? -10.988 -10.976 11.751 1.00 77.06 89 GLY A N 1
ATOM 710 C CA . GLY A 1 89 ? -10.013 -10.682 12.791 1.00 77.06 89 GLY A CA 1
ATOM 711 C C . GLY A 1 89 ? -10.301 -9.364 13.510 1.00 77.06 89 GLY A C 1
ATOM 712 O O . GLY A 1 89 ? -10.963 -8.469 12.979 1.00 77.06 89 GLY A O 1
ATOM 713 N N . ALA A 1 90 ? -9.776 -9.242 14.730 1.00 72.69 90 ALA A N 1
ATOM 714 C CA . ALA A 1 90 ? -9.797 -7.977 15.450 1.00 72.69 90 ALA A CA 1
ATOM 715 C C . ALA A 1 90 ? -8.995 -6.914 14.684 1.00 72.69 90 ALA A C 1
ATOM 717 O O . ALA A 1 90 ? -7.956 -7.208 14.089 1.00 72.69 90 ALA A O 1
ATOM 718 N N . ILE A 1 91 ? -9.508 -5.688 14.723 1.00 70.81 91 ILE A N 1
ATOM 719 C CA . ILE A 1 91 ? -8.923 -4.489 14.123 1.00 70.81 91 ILE A CA 1
ATOM 720 C C . ILE A 1 91 ? -8.504 -3.559 15.252 1.00 70.81 91 ILE A C 1
ATOM 722 O O . ILE A 1 91 ? -9.359 -3.323 16.137 1.00 70.81 91 ILE A O 1
#

Sequence (91 aa):
LMALLEERKRRLQAEGLFDASRK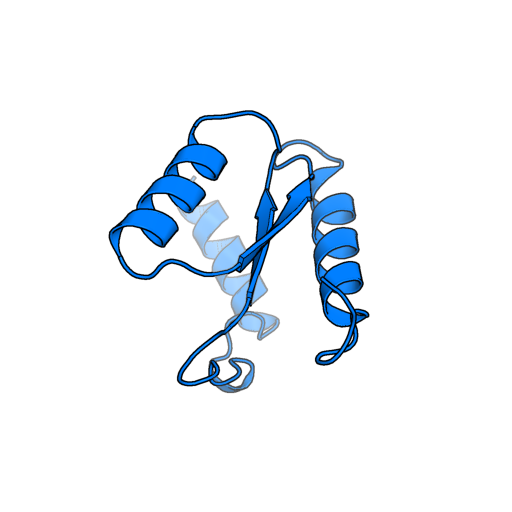RRLPFMPKVIGVVTSPTGSVIRDIIHRIKDRFPLHVLVWPVRVQGETTAREVTAAVNGFNALTWDGAI

Foldseek 3Di:
DVVVVVVVVVVCVVVVVPPPVPDDDDPPDDQEAEAEEAPDDCVVVVVCVVCVVPPPHHYHYDHADCDDPCRVVSVVVSVVVVVPDDPPDDD

Secondary structure (DSSP, 8-state):
-HHHHHHHHHHHHHTTTT-GGGPPPPPSS-SEEEEEE-SSSHHHHHHHHHHHHHS--EEEEEE--SSSTTHHHHHHHHHHHHHHS-TTS--

Radius of gyration: 16.21 Å; chains: 1; bounding box: 36×28×41 Å

pLDDT: mean 90.5, std 5.58, range [70.81, 97.56]